Protein AF-A0A1G7Q1A1-F1 (afdb_monomer_lite)

Foldseek 3Di:
DDPPVPPVPPPDPVPVVVVVLVVLLVVLLVQVVVLCVVVVPPDDLVAFPPDDPVSLVVSQVSCCVVLVFDDDPVCSDVVCRRHSNSVSVVSVVGPD

Structure (mmCIF, N/CA/C/O backbone):
data_AF-A0A1G7Q1A1-F1
#
_entry.id   AF-A0A1G7Q1A1-F1
#
loop_
_atom_site.group_PDB
_atom_site.id
_atom_site.type_symbol
_atom_site.label_atom_id
_atom_site.label_alt_id
_atom_site.label_comp_id
_atom_site.label_asym_id
_atom_site.label_entity_id
_atom_site.label_seq_id
_atom_site.pdbx_PDB_ins_code
_atom_site.Cartn_x
_atom_site.Cartn_y
_atom_site.Cartn_z
_atom_site.occupancy
_atom_site.B_iso_or_equiv
_atom_site.auth_seq_id
_atom_site.auth_comp_id
_atom_site.auth_asym_id
_atom_site.auth_atom_id
_atom_site.pdbx_PDB_model_num
ATOM 1 N N . MET A 1 1 ? 3.426 -3.479 53.353 1.00 55.69 1 MET A N 1
ATOM 2 C CA . MET A 1 1 ? 3.794 -2.427 52.378 1.00 55.69 1 MET A CA 1
ATOM 3 C C . MET A 1 1 ? 4.555 -3.067 51.215 1.00 55.69 1 MET A C 1
ATOM 5 O O . MET A 1 1 ? 5.745 -3.302 51.382 1.00 55.69 1 MET A O 1
ATOM 9 N N . PRO A 1 2 ? 3.924 -3.420 50.077 1.00 49.59 2 PRO A N 1
ATOM 10 C CA . PRO A 1 2 ? 4.641 -3.980 48.935 1.00 49.59 2 PRO A CA 1
ATOM 11 C C . PRO A 1 2 ? 4.757 -2.956 47.795 1.00 49.59 2 PRO A C 1
ATOM 13 O O . PRO A 1 2 ? 3.779 -2.621 47.134 1.00 49.59 2 PRO A O 1
ATOM 16 N N . TYR A 1 3 ? 5.984 -2.511 47.525 1.00 50.56 3 TYR A N 1
ATOM 17 C CA . TYR A 1 3 ? 6.363 -1.642 46.398 1.00 50.56 3 TYR A CA 1
ATOM 18 C C . TYR A 1 3 ? 6.369 -2.359 45.027 1.00 50.56 3 TYR A C 1
ATOM 20 O O . TYR A 1 3 ? 6.880 -1.831 44.043 1.00 50.56 3 TYR A O 1
ATOM 28 N N . ILE A 1 4 ? 5.795 -3.562 44.933 1.00 51.50 4 ILE A N 1
ATOM 29 C CA . ILE A 1 4 ? 5.948 -4.451 43.768 1.00 51.50 4 ILE A CA 1
ATOM 30 C C . ILE A 1 4 ? 4.847 -4.230 42.711 1.00 51.50 4 ILE A C 1
ATOM 32 O O . ILE A 1 4 ? 4.998 -4.627 41.561 1.00 51.50 4 ILE A O 1
ATOM 36 N N . GLN A 1 5 ? 3.764 -3.513 43.036 1.00 51.66 5 GLN A N 1
ATOM 37 C CA . GLN A 1 5 ? 2.677 -3.260 42.076 1.00 51.66 5 GLN A CA 1
ATOM 38 C C . GLN A 1 5 ? 2.990 -2.160 41.042 1.00 51.66 5 GLN A C 1
ATOM 40 O O . GLN A 1 5 ? 2.228 -1.980 40.099 1.00 51.66 5 GLN A O 1
ATOM 45 N N . ARG A 1 6 ? 4.111 -1.431 41.167 1.00 49.91 6 ARG A N 1
ATOM 46 C CA . ARG A 1 6 ? 4.392 -0.263 40.305 1.00 49.91 6 ARG A CA 1
ATOM 47 C C . ARG A 1 6 ? 5.216 -0.564 39.048 1.00 49.91 6 ARG A C 1
ATOM 49 O O . ARG A 1 6 ? 5.301 0.290 38.175 1.00 49.91 6 ARG A O 1
ATOM 56 N N . ILE A 1 7 ? 5.799 -1.759 38.925 1.00 48.62 7 ILE A N 1
ATOM 57 C CA . ILE A 1 7 ? 6.654 -2.116 37.772 1.00 48.62 7 ILE A CA 1
ATOM 58 C C . ILE A 1 7 ? 5.869 -2.867 36.683 1.00 48.62 7 ILE A C 1
ATOM 60 O O . ILE A 1 7 ? 6.230 -2.804 35.510 1.00 48.62 7 ILE A O 1
ATOM 64 N N . LEU A 1 8 ? 4.744 -3.501 37.031 1.00 49.16 8 LEU A N 1
ATOM 65 C CA . LEU A 1 8 ? 3.896 -4.203 36.057 1.00 49.16 8 LEU A CA 1
ATOM 66 C C . LEU A 1 8 ? 3.068 -3.260 35.165 1.00 49.16 8 LEU A C 1
ATOM 68 O O . LEU A 1 8 ? 2.574 -3.700 34.136 1.00 49.16 8 LEU A O 1
ATOM 72 N N . GLY A 1 9 ? 2.941 -1.977 35.522 1.00 46.75 9 GLY A N 1
ATOM 73 C CA . GLY A 1 9 ? 2.109 -1.009 34.792 1.00 46.75 9 GLY A CA 1
ATOM 74 C C . GLY A 1 9 ? 2.839 -0.114 33.781 1.00 46.75 9 GLY A C 1
ATOM 75 O O . GLY A 1 9 ? 2.180 0.669 33.108 1.00 46.75 9 GLY A O 1
ATOM 76 N N . VAL A 1 10 ? 4.176 -0.176 33.685 1.00 47.03 10 VAL A N 1
ATOM 77 C CA . VAL A 1 10 ? 4.969 0.758 32.842 1.00 47.03 10 VAL A CA 1
ATOM 78 C C . VAL A 1 10 ? 5.717 0.049 31.704 1.00 47.03 10 VAL A C 1
ATOM 80 O O . VAL A 1 10 ? 6.157 0.688 30.749 1.00 47.03 10 VAL A O 1
ATOM 83 N N . LYS A 1 11 ? 5.805 -1.289 31.726 1.00 54.94 11 LYS A N 1
ATOM 84 C CA . LYS A 1 11 ? 6.098 -2.036 30.500 1.00 54.94 11 LYS A CA 1
ATOM 85 C C . LYS A 1 11 ? 4.833 -2.043 29.637 1.00 54.94 11 LYS A C 1
ATOM 87 O O . LYS A 1 11 ? 3.809 -2.555 30.064 1.00 54.94 11 LYS A O 1
ATOM 92 N N . SER A 1 12 ? 4.978 -1.603 28.387 1.00 54.66 12 SER A N 1
ATOM 93 C CA . SER A 1 12 ? 4.218 -2.131 27.242 1.00 54.66 12 SER A CA 1
ATOM 94 C C . SER A 1 12 ? 3.015 -1.342 26.697 1.00 54.66 12 SER A C 1
ATOM 96 O O . SER A 1 1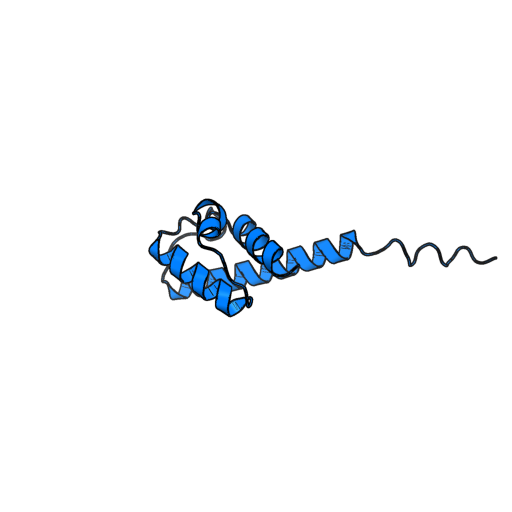2 ? 2.045 -1.951 26.266 1.00 54.66 12 SER A O 1
ATOM 98 N N . ILE A 1 13 ? 3.098 -0.012 26.579 1.00 55.47 13 ILE A N 1
ATOM 99 C CA . ILE A 1 13 ? 2.376 0.694 25.491 1.00 55.47 13 ILE A CA 1
ATOM 100 C C . ILE A 1 13 ? 3.312 0.969 24.307 1.00 55.47 13 ILE A C 1
ATOM 102 O O . ILE A 1 13 ? 3.054 0.517 23.197 1.00 55.47 13 ILE A O 1
ATOM 106 N N . ASN A 1 14 ? 4.475 1.581 24.559 1.00 57.00 14 ASN A N 1
ATOM 107 C CA . ASN A 1 14 ? 5.459 1.884 23.513 1.00 57.00 14 ASN A CA 1
ATOM 108 C C . ASN A 1 14 ? 6.106 0.624 22.925 1.00 57.00 14 ASN A C 1
ATOM 110 O O . ASN A 1 14 ? 6.327 0.555 21.724 1.00 57.00 14 ASN A O 1
ATOM 114 N N . GLY A 1 15 ? 6.363 -0.393 23.754 1.00 56.88 15 GLY A N 1
ATOM 115 C CA . GLY A 1 15 ? 6.863 -1.683 23.271 1.00 56.88 15 GLY A CA 1
ATOM 116 C C . GLY A 1 15 ? 5.846 -2.379 22.369 1.00 56.88 15 GLY A C 1
ATOM 117 O O . GLY A 1 15 ? 6.194 -2.792 21.274 1.00 56.88 15 GLY A O 1
ATOM 118 N N . LEU A 1 16 ? 4.577 -2.445 22.789 1.00 59.22 16 LEU A N 1
ATOM 119 C CA . LEU A 1 16 ? 3.515 -3.110 22.027 1.00 59.22 16 LEU A CA 1
ATOM 120 C C . LEU A 1 16 ? 3.265 -2.440 20.667 1.00 59.22 16 LEU A C 1
ATOM 122 O O . LEU A 1 16 ? 3.060 -3.133 19.676 1.00 59.22 16 LEU A O 1
ATOM 126 N N . ARG A 1 17 ? 3.324 -1.103 20.625 1.00 62.09 17 ARG A N 1
ATOM 127 C CA . ARG A 1 17 ? 3.239 -0.323 19.385 1.00 62.09 17 ARG A CA 1
ATOM 128 C C . ARG A 1 17 ? 4.405 -0.635 18.441 1.00 62.09 17 ARG A C 1
ATOM 130 O O . ARG A 1 17 ? 4.157 -0.967 17.292 1.00 62.09 17 ARG A O 1
ATOM 137 N N . MET A 1 18 ? 5.640 -0.643 18.951 1.00 61.06 18 MET A N 1
ATOM 138 C CA . MET A 1 18 ? 6.836 -1.006 18.174 1.00 61.06 18 MET A CA 1
ATOM 139 C C . MET A 1 18 ? 6.765 -2.435 17.607 1.00 61.06 18 MET A C 1
ATOM 141 O O . MET A 1 18 ? 7.161 -2.659 16.467 1.00 61.06 18 MET A O 1
ATOM 145 N N . TYR A 1 19 ? 6.240 -3.404 18.370 1.00 62.50 19 TYR A N 1
ATOM 146 C CA . TYR A 1 19 ? 6.060 -4.778 17.877 1.00 62.50 19 TYR A CA 1
ATOM 147 C C . TYR A 1 19 ? 5.009 -4.863 16.761 1.00 62.50 19 TYR A C 1
ATOM 149 O O . TYR A 1 19 ? 5.253 -5.539 15.766 1.00 62.50 19 TYR A O 1
ATOM 157 N N . LYS A 1 20 ? 3.868 -4.170 16.898 1.00 67.38 20 LYS A N 1
ATOM 158 C CA . LYS A 1 20 ? 2.817 -4.153 15.865 1.00 67.38 20 LYS A CA 1
ATOM 159 C C . LYS A 1 20 ? 3.276 -3.479 14.574 1.00 67.38 20 LYS A C 1
ATOM 161 O O . LYS A 1 20 ? 3.005 -4.003 13.499 1.00 67.38 20 LYS A O 1
ATOM 166 N N . GLU A 1 21 ? 3.980 -2.355 14.684 1.00 72.69 21 GLU A N 1
ATOM 167 C CA . GLU A 1 21 ? 4.532 -1.629 13.534 1.00 72.69 21 GLU A CA 1
ATOM 168 C C . GLU A 1 21 ? 5.536 -2.507 12.766 1.00 72.69 21 GLU A C 1
ATOM 170 O O . GLU A 1 21 ? 5.464 -2.620 11.545 1.00 72.69 21 GLU A O 1
ATOM 175 N N . ASN A 1 22 ? 6.409 -3.224 13.483 1.00 79.62 22 ASN A N 1
ATOM 176 C CA . ASN A 1 22 ? 7.372 -4.147 12.879 1.00 79.62 22 ASN A CA 1
ATOM 177 C C . ASN A 1 22 ? 6.703 -5.380 12.234 1.00 79.62 22 ASN A C 1
ATOM 179 O O . ASN A 1 22 ? 7.100 -5.811 11.149 1.00 79.62 22 ASN A O 1
ATOM 183 N N . GLU A 1 23 ? 5.659 -5.929 12.864 1.00 89.12 23 GLU A N 1
ATOM 184 C CA . GLU A 1 23 ? 4.890 -7.050 12.311 1.00 89.12 23 GLU A CA 1
ATOM 185 C C . GLU A 1 23 ? 4.139 -6.646 11.033 1.00 89.12 23 GLU A C 1
ATOM 187 O O . GLU A 1 23 ? 4.179 -7.377 10.040 1.00 89.12 23 GLU A O 1
ATOM 192 N N . LEU A 1 24 ? 3.477 -5.482 11.033 1.00 90.38 24 LEU A N 1
ATOM 193 C CA . LEU A 1 24 ? 2.794 -4.952 9.853 1.00 90.38 24 LEU A CA 1
ATOM 194 C C . LEU A 1 24 ? 3.788 -4.699 8.719 1.00 90.38 24 LEU A C 1
ATOM 196 O O . LEU A 1 24 ? 3.552 -5.149 7.601 1.00 90.38 24 LEU A O 1
ATOM 200 N N . TYR A 1 25 ? 4.914 -4.049 9.020 1.00 90.06 25 TYR A N 1
ATOM 201 C CA . TYR A 1 25 ? 5.970 -3.798 8.043 1.00 90.06 25 TYR A CA 1
ATOM 202 C C . TYR A 1 25 ? 6.436 -5.095 7.375 1.00 90.06 25 TYR A C 1
ATOM 204 O O . TYR A 1 25 ? 6.462 -5.186 6.150 1.00 90.06 25 TYR A O 1
ATOM 212 N N . THR A 1 26 ? 6.722 -6.128 8.173 1.00 90.44 26 THR A N 1
ATOM 213 C CA . THR A 1 26 ? 7.152 -7.438 7.664 1.00 90.44 26 THR A CA 1
ATOM 214 C C . THR A 1 26 ? 6.096 -8.052 6.742 1.00 90.44 26 THR A C 1
ATOM 216 O O . THR A 1 26 ? 6.419 -8.496 5.644 1.00 90.44 26 THR A O 1
ATOM 219 N N . LYS A 1 27 ? 4.813 -8.008 7.130 1.00 92.75 27 LYS A N 1
ATOM 220 C CA . LYS A 1 27 ? 3.710 -8.516 6.296 1.00 92.75 27 LYS A CA 1
ATOM 221 C C . LYS A 1 27 ? 3.579 -7.766 4.973 1.00 92.75 27 LYS A C 1
ATOM 223 O O . LYS A 1 27 ? 3.315 -8.399 3.954 1.00 92.75 27 LYS A O 1
ATOM 228 N N . VAL A 1 28 ? 3.733 -6.441 4.988 1.00 91.75 28 VAL A N 1
ATOM 229 C CA . VAL A 1 28 ? 3.649 -5.606 3.782 1.00 91.75 28 VAL A CA 1
ATOM 230 C C . VAL A 1 28 ? 4.818 -5.901 2.843 1.00 91.75 28 VAL A C 1
ATOM 232 O O . VAL A 1 28 ? 4.581 -6.116 1.658 1.00 91.75 28 VAL A O 1
ATOM 235 N N . VAL A 1 29 ? 6.049 -5.999 3.358 1.00 90.56 29 VAL A N 1
ATOM 236 C CA . VAL A 1 29 ? 7.234 -6.373 2.561 1.00 90.56 29 VAL A CA 1
ATOM 237 C C . VAL A 1 29 ? 7.064 -7.751 1.929 1.00 90.56 29 VAL A C 1
ATOM 239 O O . VAL A 1 29 ? 7.218 -7.889 0.717 1.00 90.56 29 VAL A O 1
ATOM 242 N N . ASP A 1 30 ? 6.696 -8.758 2.723 1.00 91.44 30 ASP A N 1
ATOM 243 C CA . ASP A 1 30 ? 6.513 -10.129 2.238 1.00 91.44 30 ASP A CA 1
ATOM 244 C C . ASP A 1 30 ? 5.416 -10.221 1.172 1.00 91.44 30 ASP A C 1
ATOM 246 O O . ASP A 1 30 ? 5.499 -11.032 0.247 1.00 91.44 30 ASP A O 1
ATOM 250 N N . PHE A 1 31 ? 4.357 -9.423 1.313 1.00 92.06 31 PHE A N 1
ATOM 251 C CA . PHE A 1 31 ? 3.258 -9.399 0.361 1.00 92.06 31 PHE A CA 1
ATOM 252 C C . PHE A 1 31 ? 3.645 -8.699 -0.939 1.00 92.06 31 PHE A C 1
ATOM 254 O O . PHE A 1 31 ? 3.508 -9.295 -2.004 1.00 92.06 31 PHE A O 1
ATOM 261 N N . ILE A 1 32 ? 4.181 -7.479 -0.856 1.00 89.44 32 ILE A N 1
ATOM 262 C CA . ILE A 1 32 ? 4.618 -6.718 -2.031 1.00 89.44 32 ILE A CA 1
ATOM 263 C C . ILE A 1 32 ? 5.697 -7.489 -2.791 1.00 89.44 32 ILE A C 1
ATOM 265 O O . ILE A 1 32 ? 5.633 -7.561 -4.012 1.00 89.44 32 ILE A O 1
ATOM 269 N N . GLY A 1 33 ? 6.622 -8.157 -2.095 1.00 88.44 33 GLY A N 1
ATOM 270 C CA . GLY A 1 33 ? 7.622 -9.007 -2.740 1.00 88.44 33 GLY A CA 1
ATOM 271 C C . GLY A 1 33 ? 7.035 -10.153 -3.559 1.00 88.44 33 GLY A C 1
ATOM 272 O O . GLY A 1 33 ? 7.538 -10.440 -4.642 1.00 88.44 33 GLY A O 1
ATOM 273 N N . LYS A 1 34 ? 5.941 -10.769 -3.098 1.00 89.19 34 LYS A N 1
ATOM 274 C CA . LYS A 1 34 ? 5.229 -11.799 -3.873 1.00 89.19 34 LYS A CA 1
ATOM 275 C C . LYS A 1 34 ? 4.516 -11.202 -5.077 1.00 89.19 34 LYS A C 1
ATOM 277 O O . LYS A 1 34 ? 4.680 -11.708 -6.177 1.00 89.19 34 LYS A O 1
ATOM 282 N N . VAL A 1 35 ? 3.789 -10.104 -4.873 1.00 88.06 35 VAL A N 1
ATOM 283 C CA . VAL A 1 35 ? 3.062 -9.417 -5.948 1.00 88.06 35 VAL A CA 1
ATOM 284 C C . VAL A 1 35 ? 4.014 -8.968 -7.055 1.00 88.06 35 VAL A C 1
ATOM 286 O O . VAL A 1 35 ? 3.735 -9.184 -8.226 1.00 88.06 35 VAL A O 1
ATOM 289 N N . LEU A 1 36 ? 5.154 -8.377 -6.703 1.00 85.88 36 LEU A N 1
ATOM 290 C CA . LEU A 1 36 ? 6.142 -7.922 -7.678 1.00 85.88 36 LEU A CA 1
ATOM 291 C C . LEU A 1 36 ? 6.802 -9.077 -8.431 1.00 85.88 36 LEU A C 1
ATOM 293 O O . LEU A 1 36 ? 7.014 -8.960 -9.634 1.00 85.88 36 LEU A O 1
ATOM 297 N N . ASN A 1 37 ? 7.061 -10.201 -7.760 1.00 86.12 37 ASN A N 1
ATOM 298 C CA . ASN A 1 37 ? 7.543 -11.412 -8.422 1.00 86.12 37 ASN A CA 1
ATOM 299 C C . ASN A 1 37 ? 6.515 -11.942 -9.439 1.00 86.12 37 ASN A C 1
ATOM 301 O O . ASN A 1 37 ? 6.869 -12.223 -10.579 1.00 86.12 37 ASN A O 1
ATOM 305 N N . ASP A 1 38 ? 5.233 -11.980 -9.062 1.00 85.31 38 ASP A N 1
ATOM 306 C CA . ASP A 1 38 ? 4.140 -12.404 -9.948 1.00 85.31 38 ASP A CA 1
ATOM 307 C C . ASP A 1 38 ? 3.934 -11.446 -11.140 1.00 85.31 38 ASP A C 1
ATOM 309 O O . ASP A 1 38 ? 3.417 -11.845 -12.186 1.00 85.31 38 ASP A O 1
ATOM 313 N N . LEU A 1 39 ? 4.336 -10.179 -10.993 1.00 81.00 39 LEU A N 1
ATOM 314 C CA . LEU A 1 39 ? 4.309 -9.159 -12.043 1.00 81.00 39 LEU A CA 1
ATOM 315 C C . LEU A 1 39 ? 5.586 -9.116 -12.899 1.00 81.00 39 LEU A C 1
ATOM 317 O O . LEU A 1 39 ? 5.666 -8.255 -13.774 1.00 81.00 39 LEU A O 1
ATOM 321 N N . ASP A 1 40 ? 6.548 -10.018 -12.667 1.00 81.56 40 ASP A N 1
ATOM 322 C CA . ASP A 1 40 ? 7.866 -10.039 -13.326 1.00 81.56 40 ASP A CA 1
ATOM 323 C C . ASP A 1 40 ? 8.608 -8.692 -13.198 1.00 81.56 40 ASP A C 1
ATOM 325 O O . ASP A 1 40 ? 9.249 -8.195 -14.124 1.00 81.56 40 ASP A O 1
ATOM 329 N N . TYR A 1 41 ? 8.461 -8.038 -12.041 1.00 79.56 41 TYR A N 1
ATOM 330 C CA . TYR A 1 41 ? 9.103 -6.757 -11.764 1.00 79.56 41 TYR A CA 1
ATOM 331 C C . TYR A 1 41 ? 10.589 -6.966 -11.447 1.00 79.56 41 TYR A C 1
ATOM 333 O O . TYR A 1 41 ? 10.944 -7.575 -10.440 1.00 79.56 41 TYR A O 1
ATOM 341 N N . GLU A 1 42 ? 11.461 -6.414 -12.290 1.00 72.69 42 GLU A N 1
ATOM 342 C CA . GLU A 1 42 ? 12.922 -6.558 -12.173 1.00 72.69 42 GLU A CA 1
ATOM 343 C C . GLU A 1 42 ? 13.583 -5.561 -11.197 1.00 72.69 42 GLU A C 1
ATOM 345 O O . GLU A 1 42 ? 14.801 -5.585 -11.014 1.00 72.69 42 GLU A O 1
ATOM 350 N N . GLY A 1 43 ? 12.815 -4.650 -10.589 1.00 70.12 43 GLY A N 1
ATOM 351 C CA . GLY A 1 43 ? 13.353 -3.644 -9.672 1.00 70.12 43 GLY A CA 1
ATOM 352 C C . GLY A 1 43 ? 13.590 -4.173 -8.254 1.00 70.12 43 GLY A C 1
ATOM 353 O O . GLY A 1 43 ? 12.923 -5.098 -7.791 1.00 70.12 43 GLY A O 1
ATOM 354 N N . ASP A 1 44 ? 14.524 -3.545 -7.539 1.00 66.88 44 ASP A N 1
ATOM 355 C CA . ASP A 1 44 ? 14.776 -3.846 -6.130 1.00 66.88 44 ASP A CA 1
ATOM 356 C C . ASP A 1 44 ? 13.693 -3.205 -5.241 1.00 66.88 44 ASP A C 1
ATOM 358 O O . ASP A 1 44 ? 13.284 -2.069 -5.461 1.00 66.88 44 ASP A O 1
ATOM 362 N N . ILE A 1 45 ? 13.221 -3.949 -4.241 1.00 67.69 45 ILE A N 1
ATOM 363 C CA . ILE A 1 45 ? 12.219 -3.509 -3.254 1.00 67.69 45 ILE A CA 1
ATOM 364 C C . ILE A 1 45 ? 12.880 -2.702 -2.128 1.00 67.69 45 ILE A C 1
ATOM 366 O O . ILE A 1 45 ? 12.208 -1.970 -1.399 1.00 67.69 45 ILE A O 1
ATOM 370 N N . SER A 1 46 ? 14.193 -2.878 -1.947 1.00 60.09 46 SER A N 1
ATOM 371 C CA . SER A 1 46 ? 14.987 -2.158 -0.953 1.00 60.09 46 SER A CA 1
ATOM 372 C C . SER A 1 46 ? 15.289 -0.716 -1.362 1.00 60.09 46 SER A C 1
ATOM 374 O O . SER A 1 46 ? 15.454 0.133 -0.483 1.00 60.09 46 SER A O 1
ATOM 376 N N . ASP A 1 47 ? 15.269 -0.434 -2.666 1.00 56.66 47 ASP A N 1
ATOM 377 C CA . ASP A 1 47 ? 15.261 0.912 -3.229 1.00 56.66 47 ASP A CA 1
ATOM 378 C C . ASP A 1 47 ? 13.814 1.351 -3.510 1.00 56.66 47 ASP A C 1
ATOM 380 O O . ASP A 1 47 ? 12.906 0.524 -3.576 1.00 56.66 47 ASP A O 1
ATOM 384 N N . GLU A 1 48 ? 13.574 2.665 -3.602 1.00 65.44 48 GLU A N 1
ATOM 385 C CA . GLU A 1 48 ? 12.245 3.241 -3.861 1.00 65.44 48 GLU A CA 1
ATOM 386 C C . GLU A 1 48 ? 11.473 2.410 -4.899 1.00 65.44 48 GLU A C 1
ATOM 388 O O . GLU A 1 48 ? 12.003 2.106 -5.970 1.00 65.44 48 GLU A O 1
ATOM 393 N N . LEU A 1 49 ? 10.230 2.040 -4.567 1.00 69.50 49 LEU A N 1
ATOM 394 C CA . LEU A 1 49 ? 9.349 1.254 -5.423 1.00 69.50 49 LEU A CA 1
ATOM 395 C C . LEU A 1 49 ? 9.072 2.091 -6.678 1.00 69.50 49 LEU A C 1
ATOM 397 O O . LEU A 1 49 ? 8.132 2.881 -6.715 1.00 69.50 49 LEU A O 1
ATOM 401 N N . ASN A 1 50 ? 9.930 1.981 -7.692 1.00 71.81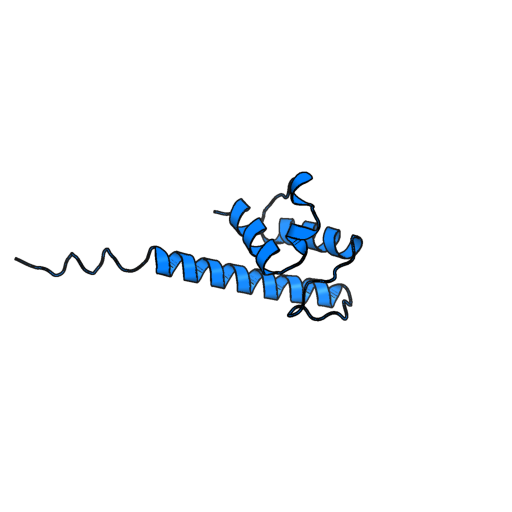 50 ASN A N 1
ATOM 402 C CA . ASN A 1 50 ? 9.834 2.714 -8.952 1.00 71.81 50 ASN A CA 1
ATOM 403 C C . ASN A 1 50 ? 8.752 2.092 -9.847 1.00 71.81 50 ASN A C 1
ATOM 405 O O . ASN A 1 50 ? 8.984 1.696 -10.989 1.00 71.81 50 ASN A O 1
ATOM 409 N N . LEU A 1 51 ? 7.566 1.943 -9.267 1.00 75.62 51 LEU A N 1
ATOM 410 C CA . LEU A 1 51 ? 6.409 1.334 -9.881 1.00 75.62 51 LEU A CA 1
ATOM 411 C C . LEU A 1 51 ? 5.850 2.295 -10.917 1.00 75.62 51 LEU A C 1
ATOM 413 O O . LEU A 1 51 ? 5.631 3.477 -10.648 1.00 75.62 51 LEU A O 1
ATOM 417 N N . ASP A 1 52 ? 5.563 1.771 -12.103 1.00 77.75 52 ASP A N 1
ATOM 418 C CA . ASP A 1 52 ? 4.715 2.484 -13.044 1.00 77.75 52 ASP A CA 1
ATOM 419 C C . ASP A 1 52 ? 3.262 2.561 -12.531 1.00 77.75 52 ASP A C 1
ATOM 421 O O . ASP A 1 52 ? 2.856 1.897 -11.567 1.00 77.75 52 ASP A O 1
ATOM 425 N N . SER A 1 53 ? 2.450 3.394 -13.181 1.00 77.25 53 SER A N 1
ATOM 426 C CA . SER A 1 53 ? 1.056 3.616 -12.788 1.00 77.25 53 SER A CA 1
ATOM 427 C C . SER A 1 53 ? 0.196 2.349 -12.846 1.00 77.25 53 SER A C 1
ATOM 429 O O . SER A 1 53 ? -0.715 2.199 -12.035 1.00 77.25 53 SER A O 1
ATOM 431 N N . MET A 1 54 ? 0.480 1.415 -13.760 1.00 82.19 54 MET A N 1
ATOM 432 C CA . MET A 1 54 ? -0.294 0.178 -13.904 1.00 82.19 54 MET A CA 1
ATOM 433 C C . MET A 1 54 ? 0.015 -0.808 -12.777 1.00 82.19 54 MET A C 1
ATOM 435 O O . MET A 1 54 ? -0.901 -1.407 -12.214 1.00 82.19 54 MET A O 1
ATOM 439 N N . ASN A 1 55 ? 1.288 -0.963 -12.423 1.00 82.94 55 ASN A N 1
ATOM 440 C CA . ASN A 1 55 ? 1.719 -1.809 -11.317 1.00 82.94 55 ASN A CA 1
ATOM 441 C C . ASN A 1 55 ? 1.295 -1.221 -9.969 1.00 82.94 55 ASN A C 1
ATOM 443 O O . ASN A 1 55 ? 0.874 -1.969 -9.090 1.00 82.94 55 ASN A O 1
ATOM 447 N N . THR A 1 56 ? 1.283 0.109 -9.844 1.00 86.00 56 THR A N 1
ATOM 448 C CA . THR A 1 56 ? 0.750 0.797 -8.660 1.00 86.00 56 THR A CA 1
ATOM 449 C C . THR A 1 56 ? -0.724 0.454 -8.438 1.00 86.00 56 THR A C 1
ATOM 451 O O . THR A 1 56 ? -1.076 -0.014 -7.361 1.00 86.00 56 THR A O 1
ATOM 454 N N . ILE A 1 57 ? -1.581 0.585 -9.461 1.00 88.81 57 ILE A N 1
ATOM 455 C CA . ILE A 1 57 ? -3.018 0.270 -9.336 1.00 88.81 57 ILE A CA 1
ATOM 456 C C . ILE A 1 57 ? -3.242 -1.205 -8.967 1.00 88.81 57 ILE A C 1
ATOM 458 O O . ILE A 1 57 ? -4.095 -1.512 -8.138 1.00 88.81 57 ILE A O 1
ATOM 462 N N . LYS A 1 58 ? -2.467 -2.135 -9.541 1.00 88.88 58 LYS A N 1
ATOM 463 C CA . LYS A 1 58 ? -2.568 -3.559 -9.177 1.00 88.88 58 LYS A CA 1
ATOM 464 C C . LYS A 1 58 ? -2.211 -3.794 -7.711 1.00 88.88 58 LYS A C 1
ATOM 466 O O . LYS A 1 58 ? -2.922 -4.525 -7.028 1.00 88.88 58 LYS A O 1
ATOM 471 N N . ILE A 1 59 ? -1.136 -3.169 -7.233 1.00 89.06 59 ILE A N 1
ATOM 472 C CA . ILE A 1 59 ? -0.700 -3.280 -5.838 1.00 89.06 59 ILE A CA 1
ATOM 473 C C . ILE A 1 59 ? -1.747 -2.689 -4.899 1.00 89.06 59 ILE A C 1
ATOM 475 O O . ILE A 1 59 ? -2.047 -3.322 -3.896 1.00 89.06 59 ILE A O 1
ATOM 479 N N . VAL A 1 60 ? -2.344 -1.542 -5.237 1.00 91.56 60 VAL A N 1
ATOM 480 C CA . VAL A 1 60 ? -3.453 -0.936 -4.478 1.00 91.56 60 VAL A CA 1
ATOM 481 C C . VAL A 1 60 ? -4.570 -1.957 -4.260 1.00 91.56 60 VAL A C 1
ATOM 483 O O . VAL A 1 60 ? -4.846 -2.305 -3.117 1.00 91.56 60 VAL A O 1
ATOM 486 N N . VAL A 1 61 ? -5.126 -2.517 -5.339 1.00 92.75 61 VAL A N 1
ATOM 487 C CA . VAL A 1 61 ? -6.234 -3.490 -5.263 1.00 92.75 61 VAL A CA 1
ATOM 488 C C . VAL A 1 61 ? -5.845 -4.727 -4.448 1.00 92.75 61 VAL A C 1
ATOM 490 O O . VAL A 1 61 ? -6.626 -5.244 -3.652 1.00 92.75 61 VAL A O 1
ATOM 493 N N . MET A 1 62 ? -4.617 -5.211 -4.626 1.00 93.56 62 MET A N 1
ATOM 494 C CA . MET A 1 62 ? -4.109 -6.368 -3.894 1.00 93.56 62 MET A CA 1
ATOM 495 C C . MET A 1 62 ? -3.906 -6.081 -2.400 1.00 93.56 62 MET A C 1
ATOM 497 O O . MET A 1 62 ? -4.110 -6.968 -1.575 1.00 93.56 62 MET A O 1
ATOM 501 N N . LEU A 1 63 ? -3.509 -4.861 -2.033 1.00 93.88 63 LEU A N 1
ATOM 502 C CA . LEU A 1 63 ? -3.381 -4.439 -0.639 1.00 93.88 63 LEU A CA 1
ATOM 503 C C . LEU A 1 63 ? -4.750 -4.286 0.029 1.00 93.88 63 LEU A C 1
ATOM 505 O O . LEU A 1 63 ? -4.897 -4.726 1.168 1.00 93.88 63 LEU A O 1
ATOM 509 N N . GLU A 1 64 ? -5.733 -3.719 -0.672 1.00 94.88 64 GLU A N 1
ATOM 510 C CA . GLU A 1 64 ? -7.119 -3.622 -0.196 1.00 94.88 64 GLU A CA 1
ATOM 511 C C . GLU A 1 64 ? -7.680 -5.002 0.154 1.00 94.88 64 GLU A C 1
ATOM 513 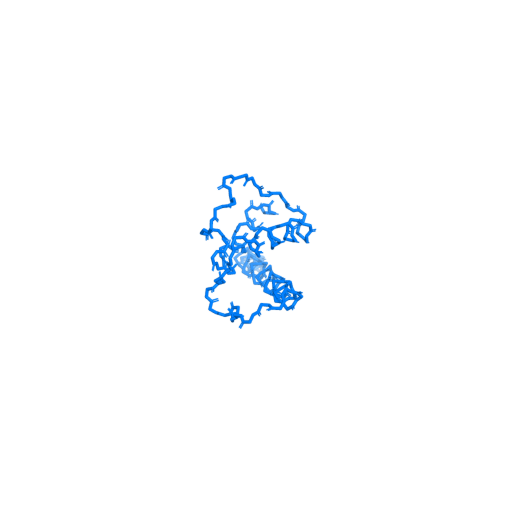O O . GLU A 1 64 ? -8.102 -5.222 1.288 1.00 94.88 64 GLU A O 1
ATOM 518 N N . ASP A 1 65 ? -7.569 -5.964 -0.768 1.00 95.25 65 ASP A N 1
ATOM 519 C CA . ASP A 1 65 ? -8.004 -7.350 -0.548 1.00 95.25 65 ASP A CA 1
ATOM 520 C C . ASP A 1 65 ? -7.219 -8.030 0.588 1.00 95.25 65 ASP A C 1
ATOM 522 O O . ASP A 1 65 ? -7.781 -8.714 1.446 1.00 95.25 65 ASP A O 1
ATOM 526 N N . LYS A 1 66 ? -5.897 -7.821 0.647 1.00 94.44 66 LYS A N 1
ATOM 527 C CA . LYS A 1 66 ? -5.035 -8.492 1.629 1.00 94.44 66 LYS A CA 1
ATOM 528 C C . LYS A 1 66 ? -5.254 -8.016 3.064 1.00 94.44 66 LYS A C 1
ATOM 530 O O . LYS A 1 66 ? -5.117 -8.823 3.992 1.00 94.44 66 LYS A O 1
ATOM 535 N N . PHE A 1 67 ? -5.475 -6.718 3.249 1.00 94.69 67 PHE A N 1
ATOM 536 C CA . PHE A 1 67 ? -5.551 -6.076 4.561 1.00 94.69 67 PHE A CA 1
ATOM 537 C C . PHE A 1 67 ? -6.974 -5.668 4.957 1.00 94.69 67 PHE A C 1
ATOM 539 O O . PHE A 1 67 ? -7.142 -5.187 6.075 1.00 94.69 67 PHE A O 1
ATOM 546 N N . ASP A 1 68 ? -7.968 -5.916 4.096 1.00 95.12 68 ASP A N 1
ATOM 547 C CA . ASP A 1 68 ? -9.376 -5.543 4.292 1.00 95.12 68 ASP A CA 1
ATOM 548 C C . ASP A 1 68 ? -9.529 -4.030 4.540 1.00 95.12 68 ASP A C 1
ATOM 550 O O . ASP A 1 68 ? -10.140 -3.578 5.509 1.00 95.12 68 ASP A O 1
ATOM 554 N N . VAL A 1 69 ? -8.885 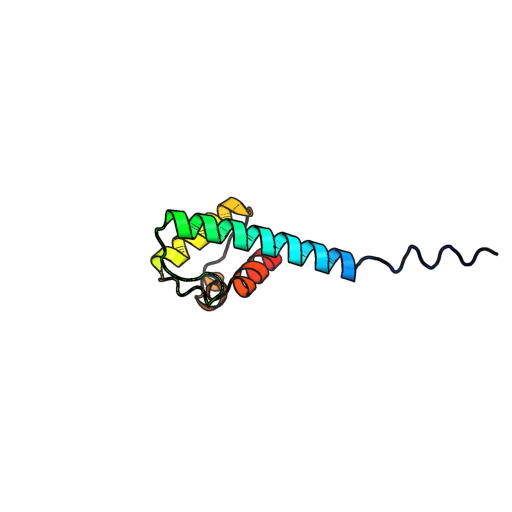-3.237 3.676 1.00 95.12 69 VAL A N 1
ATOM 555 C CA . VAL A 1 69 ? -8.893 -1.764 3.709 1.00 95.12 69 VAL A CA 1
ATOM 556 C C . VAL A 1 69 ? -9.441 -1.207 2.400 1.00 95.12 69 VAL A C 1
ATOM 558 O O . VAL A 1 69 ? -9.411 -1.884 1.380 1.00 95.12 69 VAL A O 1
ATOM 561 N N . ILE A 1 70 ? -9.919 0.037 2.428 1.00 94.06 70 ILE A N 1
ATOM 562 C CA . ILE A 1 70 ? -10.353 0.778 1.23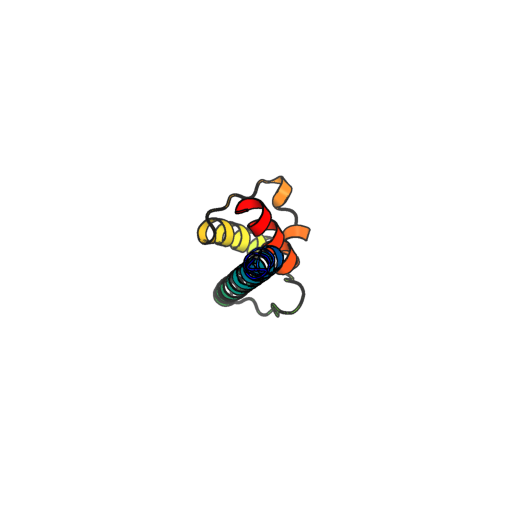8 1.00 94.06 70 ILE A CA 1
ATOM 563 C C . ILE A 1 70 ? -9.552 2.077 1.183 1.00 94.06 70 ILE A C 1
ATOM 565 O O . ILE A 1 70 ? -9.523 2.825 2.171 1.00 94.06 70 ILE A O 1
ATOM 569 N N . PHE A 1 71 ? -8.898 2.335 0.055 1.00 93.88 71 PHE A N 1
ATOM 570 C CA . PHE A 1 71 ? -8.213 3.593 -0.217 1.00 93.88 71 PHE A CA 1
ATOM 571 C C . PHE A 1 71 ? -9.133 4.512 -1.023 1.00 93.88 71 PHE A C 1
ATOM 573 O O . PHE A 1 71 ? -9.657 4.130 -2.066 1.00 93.88 71 PHE A O 1
ATOM 580 N N . GLU A 1 72 ? -9.335 5.727 -0.526 1.00 93.44 72 GLU A N 1
ATOM 581 C CA . GLU A 1 72 ? -10.108 6.756 -1.219 1.00 93.44 72 GLU A CA 1
ATOM 582 C C . GLU A 1 72 ? -9.292 7.333 -2.384 1.00 93.44 72 GLU A C 1
ATOM 584 O O . GLU A 1 72 ? -8.057 7.302 -2.370 1.00 93.44 72 GLU A O 1
ATOM 589 N N . ASP A 1 73 ? -9.967 7.915 -3.375 1.00 90.38 73 ASP A N 1
ATOM 590 C CA . ASP A 1 73 ? -9.327 8.460 -4.580 1.00 90.38 73 ASP A CA 1
ATOM 591 C C . ASP A 1 73 ? -8.215 9.479 -4.252 1.00 90.38 73 ASP A C 1
ATOM 593 O O . ASP A 1 73 ? -7.188 9.530 -4.933 1.00 90.38 73 ASP A O 1
ATOM 597 N N . GLU A 1 74 ? -8.370 10.273 -3.185 1.00 90.69 74 GLU A N 1
ATOM 598 C CA . GLU A 1 74 ? -7.364 11.249 -2.746 1.00 90.69 74 GLU A CA 1
ATOM 599 C C . GLU A 1 74 ? -6.117 10.604 -2.125 1.00 90.69 74 GLU A C 1
ATOM 601 O O . GLU A 1 74 ? -5.061 11.235 -2.040 1.00 90.69 74 GLU A O 1
ATOM 606 N N . GLU A 1 75 ? -6.223 9.353 -1.682 1.00 90.56 75 GLU A N 1
ATOM 607 C CA . GLU A 1 75 ? -5.124 8.581 -1.109 1.00 90.56 75 GLU A CA 1
ATOM 608 C C . GLU A 1 75 ? -4.337 7.822 -2.181 1.00 90.56 75 GLU A C 1
ATOM 610 O O . GLU A 1 75 ? -3.185 7.457 -1.936 1.00 90.56 75 GLU A O 1
ATOM 615 N N . LEU A 1 76 ? -4.897 7.671 -3.388 1.00 88.69 76 LEU A N 1
ATOM 616 C CA . LEU A 1 76 ? -4.268 7.048 -4.562 1.00 88.69 76 LEU A CA 1
ATOM 617 C C . LEU A 1 76 ? -3.210 7.941 -5.237 1.00 88.69 76 LEU A C 1
ATOM 619 O O . LEU A 1 76 ? -2.963 7.862 -6.443 1.00 88.69 76 LEU A O 1
ATOM 623 N N . ILE A 1 77 ? -2.556 8.803 -4.458 1.00 87.56 77 ILE A N 1
ATOM 624 C CA . ILE A 1 77 ? -1.448 9.641 -4.911 1.00 87.56 77 ILE A CA 1
ATOM 625 C C . ILE A 1 77 ? -0.130 8.866 -4.884 1.00 87.56 77 ILE A C 1
ATOM 627 O O . ILE A 1 77 ? 0.150 8.100 -3.964 1.00 87.56 77 ILE A O 1
ATOM 631 N N . PHE A 1 78 ? 0.721 9.114 -5.879 1.00 80.19 78 PHE A N 1
ATOM 632 C CA . PHE A 1 78 ? 1.991 8.404 -6.068 1.00 80.19 78 PHE A CA 1
ATOM 633 C C . PHE A 1 78 ? 2.888 8.390 -4.816 1.00 80.19 78 PHE A C 1
ATOM 635 O O . PHE A 1 78 ? 3.482 7.365 -4.487 1.00 80.19 78 PHE A O 1
ATOM 642 N N . ASP A 1 79 ? 2.937 9.494 -4.067 1.00 84.31 79 ASP A N 1
ATOM 643 C CA . ASP A 1 79 ? 3.771 9.628 -2.865 1.00 84.31 79 ASP A CA 1
ATOM 644 C C . ASP A 1 79 ? 3.439 8.595 -1.772 1.00 84.31 79 ASP A C 1
ATOM 646 O O . ASP A 1 79 ? 4.334 8.143 -1.046 1.00 84.31 79 ASP A O 1
ATOM 650 N N . ASN A 1 80 ? 2.176 8.164 -1.687 1.00 88.50 80 ASN A N 1
ATOM 651 C CA . ASN A 1 80 ? 1.740 7.145 -0.733 1.00 88.50 80 ASN A CA 1
ATOM 652 C C . ASN A 1 80 ? 2.232 5.734 -1.100 1.00 88.50 80 ASN A C 1
ATOM 654 O O . ASN A 1 80 ? 2.339 4.880 -0.222 1.00 88.50 80 ASN A O 1
ATOM 658 N N . PHE A 1 81 ? 2.605 5.509 -2.363 1.00 87.50 81 PHE A N 1
ATOM 659 C CA . PHE A 1 81 ? 3.058 4.215 -2.888 1.00 87.50 81 PHE A CA 1
ATOM 660 C C . PHE A 1 81 ? 4.537 4.204 -3.299 1.00 87.50 81 PHE A C 1
ATOM 662 O O . PHE A 1 81 ? 5.054 3.171 -3.715 1.00 87.50 81 PHE A O 1
ATOM 669 N N . LYS A 1 82 ? 5.251 5.325 -3.114 1.00 84.50 82 LYS A N 1
ATOM 670 C CA . LYS A 1 82 ? 6.672 5.474 -3.472 1.00 84.50 82 LYS A CA 1
ATOM 671 C C . LYS A 1 82 ? 7.611 4.582 -2.651 1.00 84.50 82 LYS A C 1
ATOM 673 O O . LYS A 1 82 ? 8.685 4.198 -3.109 1.00 84.50 82 LYS A O 1
ATOM 678 N N . THR A 1 83 ? 7.246 4.281 -1.404 1.00 87.19 83 THR A N 1
ATOM 679 C CA . THR A 1 83 ? 8.077 3.476 -0.498 1.00 87.19 83 THR A CA 1
ATOM 680 C C . THR A 1 83 ? 7.227 2.516 0.318 1.00 87.19 83 THR A C 1
ATOM 682 O O . THR A 1 83 ? 6.083 2.825 0.657 1.00 87.19 83 THR A O 1
ATOM 685 N N . ILE A 1 84 ? 7.819 1.391 0.729 1.00 88.69 84 ILE A N 1
ATOM 686 C CA . ILE A 1 84 ? 7.193 0.455 1.674 1.00 88.69 84 ILE A CA 1
ATOM 687 C C . ILE A 1 84 ? 6.743 1.182 2.944 1.00 88.69 84 ILE A C 1
ATOM 689 O O . ILE A 1 84 ? 5.649 0.942 3.441 1.00 88.69 84 ILE A O 1
ATOM 693 N N . GLN A 1 85 ? 7.556 2.108 3.456 1.00 88.00 85 GLN A N 1
ATOM 694 C CA . GLN A 1 85 ? 7.223 2.851 4.666 1.00 88.00 85 GLN A CA 1
ATOM 695 C C . GLN A 1 85 ? 5.977 3.732 4.488 1.00 88.00 85 GLN A C 1
ATOM 697 O O . GLN A 1 85 ? 5.178 3.829 5.422 1.00 88.00 85 GLN A O 1
ATOM 702 N N . SER A 1 86 ? 5.805 4.364 3.321 1.00 90.19 86 SER A N 1
ATOM 703 C CA . SER A 1 86 ? 4.596 5.130 2.986 1.00 90.19 86 SER A CA 1
ATOM 704 C C . SER A 1 86 ? 3.368 4.221 2.954 1.00 90.19 86 SER A C 1
ATOM 706 O O . SER A 1 86 ? 2.370 4.527 3.601 1.00 90.19 86 SER A O 1
ATOM 708 N N . ILE A 1 87 ? 3.484 3.060 2.302 1.00 91.31 87 ILE A N 1
ATOM 709 C CA . ILE A 1 87 ? 2.399 2.077 2.194 1.00 91.31 87 ILE A CA 1
ATOM 710 C C . ILE A 1 87 ? 2.006 1.543 3.575 1.00 91.31 87 ILE A C 1
ATOM 712 O O . ILE A 1 87 ? 0.826 1.494 3.912 1.00 91.31 87 ILE A O 1
ATOM 716 N N . VAL A 1 88 ? 2.989 1.191 4.410 1.00 91.94 88 VAL A N 1
ATOM 717 C CA . VAL A 1 88 ? 2.755 0.726 5.785 1.00 91.94 88 VAL A CA 1
ATOM 718 C C . VAL A 1 88 ? 2.007 1.780 6.593 1.00 91.94 88 VAL A C 1
ATOM 720 O O . VAL A 1 88 ? 1.051 1.435 7.278 1.00 91.94 88 VAL A O 1
ATOM 723 N N . ARG A 1 89 ? 2.395 3.059 6.492 1.00 91.56 89 ARG A N 1
ATOM 724 C CA . ARG A 1 89 ? 1.701 4.158 7.185 1.00 91.56 89 ARG A CA 1
ATOM 725 C C . ARG A 1 89 ? 0.274 4.343 6.685 1.00 91.56 89 ARG A C 1
ATOM 727 O O . ARG A 1 89 ? -0.616 4.583 7.497 1.00 91.56 89 ARG A O 1
ATOM 734 N N . LEU A 1 90 ? 0.059 4.223 5.376 1.00 92.69 90 LEU A N 1
ATOM 735 C CA . LEU A 1 90 ? -1.273 4.321 4.794 1.00 92.69 90 LEU A CA 1
ATOM 736 C C . LEU A 1 90 ? -2.174 3.190 5.310 1.00 92.69 90 LEU A C 1
ATOM 738 O O . LEU A 1 90 ? -3.267 3.457 5.799 1.00 92.69 90 LEU A O 1
ATOM 742 N N . ILE A 1 91 ? -1.692 1.945 5.303 1.00 93.75 91 ILE A N 1
ATOM 743 C CA . ILE A 1 91 ? -2.437 0.789 5.829 1.00 93.75 91 ILE A CA 1
ATOM 744 C C . ILE A 1 91 ? -2.673 0.928 7.334 1.00 93.75 91 ILE A C 1
ATOM 746 O O . ILE A 1 91 ? -3.786 0.700 7.800 1.00 93.75 91 ILE A O 1
ATOM 750 N N . GLU A 1 92 ? -1.656 1.332 8.101 1.00 91.88 92 GLU A N 1
ATOM 751 C CA . GLU A 1 92 ? -1.780 1.551 9.546 1.00 91.88 92 GLU A CA 1
ATOM 752 C C . GLU A 1 92 ? -2.889 2.564 9.859 1.00 91.88 92 GLU A C 1
ATOM 754 O O . GLU A 1 92 ? -3.697 2.310 10.748 1.00 91.88 92 GLU A O 1
ATOM 759 N N . SER A 1 93 ? -2.991 3.646 9.076 1.00 91.81 93 SER A N 1
ATOM 760 C CA . SER A 1 93 ? -4.037 4.666 9.237 1.00 91.81 93 SER A CA 1
ATOM 761 C C . SER A 1 93 ? -5.468 4.162 8.996 1.00 91.81 93 SER A C 1
ATOM 763 O O . SER A 1 93 ? -6.420 4.820 9.408 1.00 91.81 93 SER A O 1
ATOM 765 N N . LYS A 1 94 ? -5.627 3.001 8.344 1.00 91.75 94 LYS A N 1
ATOM 766 C CA . LYS A 1 94 ? -6.926 2.373 8.060 1.00 91.75 94 LYS A CA 1
ATOM 767 C C . LYS A 1 94 ? -7.340 1.343 9.111 1.00 91.75 94 LYS A C 1
ATOM 769 O O . LYS A 1 94 ? -8.533 1.128 9.304 1.00 91.75 94 LYS A O 1
ATOM 774 N N . ILE A 1 95 ? -6.375 0.698 9.770 1.00 88.31 95 ILE A N 1
ATOM 775 C CA . ILE A 1 95 ? -6.626 -0.449 10.663 1.00 88.31 95 ILE A CA 1
ATOM 776 C C . ILE A 1 95 ? -6.468 -0.136 12.159 1.00 88.31 95 ILE A C 1
ATOM 778 O O . ILE A 1 95 ? -6.820 -0.983 12.986 1.00 88.31 95 ILE A O 1
ATOM 782 N N . MET A 1 96 ? -5.905 1.022 12.525 1.00 79.19 96 MET A N 1
ATOM 783 C CA . MET A 1 96 ? -5.688 1.444 13.920 1.00 79.19 96 MET A CA 1
ATOM 784 C C . MET A 1 96 ? -6.430 2.730 14.260 1.00 79.19 96 MET A C 1
ATOM 786 O O . MET A 1 96 ? -6.948 2.784 15.400 1.00 79.19 96 MET A O 1
#

Sequence (96 aa):
MPYIQRILGVKSINGLRMYKENELYTKVVDFIGKVLNDLDYEGDISDELNLDSMNTIKIVVMLEDKFDVIFEDEELIFDNFKTIQSIVRLIESKIM

pLDDT: mean 79.38, std 15.12, range [46.75, 95.25]

Secondary structure (DSSP, 8-state):
--GGGGSTTTSSSHHHHHHHHHHHHHHHHHHHHHHHHHTT--S-SSS-----HHHHHHHHHHHHHHHT----TTT--HHHHSSHHHHHHHHHHHH-

InterPro domains:
  IPR006162 Phosphopantetheine attachment sit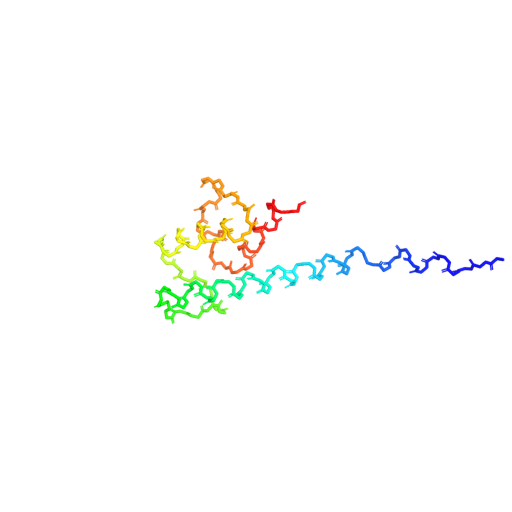e [PS00012] (48-63)
  IPR009081 Phosphopantetheine binding ACP domain [PF00550] (24-91)
  IPR009081 Phosphopantetheine binding ACP domain [PS50075] (19-95)
  IPR036736 ACP-like superfamily [G3DSA:1.10.1200.10] (21-96)
  IPR036736 ACP-like superfamily [SSF47336] (24-94)

Organism: NCBI:txid670482

Radius of gyration: 17.64 Å; chains: 1; bounding box: 26×24×66 Å